Protein AF-A0AAN8K5N6-F1 (afdb_monomer_lite)

Sequence (172 aa):
MDDNCRLLAFDNDFKFLNELKLFLRSTLQKYSQGFSRPQKETSEEFTKKLWDFDRELIGELPRQKYIIAYVTGEREHGGNWGNLVLCNSPEAIEEWKAFHYHSRAITEISPQAYTHIRIHRGTLQEGLASDKFRVTQTIFLDYGAKCTGKFVSRKVEIWTTGESSDYLETEQ

pLDDT: mean 72.14, std 14.3, range [35.66, 88.69]

Structure (mmCIF, N/CA/C/O backbone):
data_AF-A0AAN8K5N6-F1
#
_entry.id   AF-A0AAN8K5N6-F1
#
loop_
_atom_site.group_PDB
_atom_site.id
_atom_site.type_symbol
_atom_site.label_atom_id
_atom_site.label_alt_id
_atom_site.label_comp_id
_atom_site.label_asym_id
_atom_site.label_entity_id
_atom_site.label_seq_id
_atom_site.pdbx_PDB_ins_code
_atom_site.Cartn_x
_atom_site.Cartn_y
_atom_site.Cartn_z
_atom_site.occupancy
_atom_site.B_iso_or_equiv
_atom_site.auth_seq_id
_atom_site.auth_comp_id
_atom_site.auth_asym_id
_atom_site.auth_atom_id
_atom_site.pdbx_PDB_model_num
ATOM 1 N N . MET A 1 1 ? -17.831 -10.071 -8.806 1.00 36.66 1 MET A N 1
ATOM 2 C CA . MET A 1 1 ? -16.570 -9.915 -8.058 1.00 36.66 1 MET A CA 1
ATOM 3 C C . MET A 1 1 ? -15.743 -11.059 -8.561 1.00 36.66 1 MET A C 1
ATOM 5 O O . MET A 1 1 ? -16.032 -12.188 -8.189 1.00 36.66 1 MET A O 1
ATOM 9 N N . ASP A 1 2 ? -14.910 -10.763 -9.546 1.00 36.16 2 ASP A N 1
ATOM 10 C CA . ASP A 1 2 ? -14.157 -11.777 -10.274 1.00 36.16 2 ASP A CA 1
ATOM 11 C C . ASP A 1 2 ? -13.136 -12.432 -9.338 1.00 36.16 2 ASP A C 1
ATOM 13 O O . ASP A 1 2 ? -12.763 -11.854 -8.312 1.00 36.16 2 ASP A O 1
ATOM 17 N N . ASP A 1 3 ? -12.698 -13.638 -9.686 1.00 46.56 3 ASP A N 1
ATOM 18 C CA . ASP A 1 3 ? -11.814 -14.515 -8.901 1.00 46.56 3 ASP A CA 1
ATOM 19 C C . ASP A 1 3 ? -10.387 -13.951 -8.652 1.00 46.56 3 ASP A C 1
ATOM 21 O O . ASP A 1 3 ? -9.485 -14.674 -8.232 1.00 46.56 3 ASP A O 1
ATOM 25 N N . ASN A 1 4 ? -10.159 -12.649 -8.866 1.00 51.12 4 ASN A N 1
ATOM 26 C CA . ASN A 1 4 ? -8.836 -12.014 -8.894 1.00 51.12 4 ASN A CA 1
ATOM 27 C C . ASN A 1 4 ? -8.429 -11.300 -7.587 1.00 51.12 4 ASN A C 1
ATOM 29 O O . ASN A 1 4 ? -7.364 -10.685 -7.534 1.00 51.12 4 ASN A O 1
ATOM 33 N N . CYS A 1 5 ? -9.233 -11.360 -6.519 1.00 48.91 5 CYS A N 1
ATOM 34 C CA . CYS A 1 5 ? -8.860 -10.789 -5.217 1.00 48.91 5 CYS A CA 1
ATOM 35 C C . CYS A 1 5 ? -8.153 -11.821 -4.328 1.00 48.91 5 CYS A C 1
ATOM 37 O O . CYS A 1 5 ? -8.732 -12.854 -3.989 1.00 48.91 5 CYS A O 1
ATOM 39 N N . ARG A 1 6 ? -6.940 -11.504 -3.860 1.00 61.12 6 ARG A N 1
ATOM 40 C CA . ARG A 1 6 ? -6.241 -12.281 -2.825 1.00 61.12 6 ARG A CA 1
ATOM 41 C C . ARG A 1 6 ? -6.392 -11.580 -1.477 1.00 61.12 6 ARG A C 1
ATOM 43 O O . ARG A 1 6 ? -5.900 -10.471 -1.276 1.00 61.12 6 ARG A O 1
ATOM 50 N N . LEU A 1 7 ? -7.092 -12.240 -0.557 1.00 62.97 7 LEU A N 1
ATOM 51 C CA . LEU A 1 7 ? -7.280 -11.797 0.822 1.00 62.97 7 LEU A CA 1
ATOM 52 C C . LEU A 1 7 ? -6.396 -12.624 1.752 1.00 62.97 7 LEU A C 1
ATOM 54 O O . LEU A 1 7 ? -6.579 -13.836 1.854 1.00 62.97 7 LEU A O 1
ATOM 58 N N . LEU A 1 8 ? -5.499 -11.953 2.470 1.00 59.59 8 LEU A N 1
ATOM 59 C CA . LEU A 1 8 ? -4.800 -12.512 3.619 1.00 59.59 8 LEU A CA 1
ATOM 60 C C . LEU A 1 8 ? -5.280 -11.781 4.863 1.00 59.59 8 LEU A C 1
ATOM 62 O O . LEU A 1 8 ? -4.984 -10.606 5.071 1.00 59.59 8 LEU A O 1
ATOM 66 N N . ALA A 1 9 ? -6.065 -12.482 5.667 1.00 61.38 9 ALA A N 1
ATOM 67 C CA . ALA A 1 9 ? -6.475 -12.034 6.983 1.00 61.38 9 ALA A CA 1
ATOM 68 C C . ALA A 1 9 ? -5.775 -12.918 8.012 1.00 61.38 9 ALA A C 1
ATOM 70 O O . ALA A 1 9 ? -5.763 -14.141 7.876 1.00 61.38 9 ALA A O 1
ATOM 71 N N . PHE A 1 10 ? -5.167 -12.283 9.007 1.00 60.31 10 PHE A N 1
ATOM 72 C CA . PHE A 1 10 ? -4.418 -12.964 10.063 1.00 60.31 10 PHE A CA 1
ATOM 73 C C . PHE A 1 10 ? -5.287 -13.228 11.300 1.00 60.31 10 PHE A C 1
ATOM 75 O O . PHE A 1 10 ? -4.842 -13.885 12.237 1.00 60.31 10 PHE A O 1
ATOM 82 N N . ASP A 1 11 ? -6.539 -12.761 11.270 1.00 59.28 11 ASP A N 1
ATOM 83 C CA . ASP A 1 11 ? -7.578 -13.087 12.240 1.00 59.28 11 ASP A CA 1
ATOM 84 C C . ASP A 1 11 ? -8.509 -14.180 11.682 1.00 59.28 11 ASP A C 1
ATOM 86 O O . ASP A 1 11 ? -8.993 -14.090 10.549 1.00 59.28 11 ASP A O 1
ATOM 90 N N . ASN A 1 12 ? -8.737 -15.222 12.484 1.00 55.50 12 ASN A N 1
ATOM 91 C CA . ASN A 1 12 ? -9.523 -16.402 12.121 1.00 55.50 12 ASN A CA 1
ATOM 92 C C . ASN A 1 12 ? -11.015 -16.270 12.475 1.00 55.50 12 ASN A C 1
ATOM 94 O O . ASN A 1 12 ? -11.769 -17.227 12.279 1.00 55.50 12 ASN A O 1
ATOM 98 N N . ASP A 1 13 ? -11.470 -15.124 12.993 1.00 69.25 13 ASP A N 1
ATOM 99 C CA . ASP A 1 13 ? -12.895 -14.914 13.248 1.00 69.25 13 ASP A CA 1
ATOM 100 C C . ASP A 1 13 ? -13.690 -14.843 11.926 1.00 69.25 13 ASP A C 1
ATOM 102 O O . ASP A 1 13 ? -13.559 -13.934 11.103 1.00 69.25 13 ASP A O 1
ATOM 106 N N . PHE A 1 14 ? -14.569 -15.823 11.716 1.00 59.84 14 PHE A N 1
ATOM 107 C CA . PHE A 1 14 ? -15.419 -15.914 10.530 1.00 59.84 14 PHE A CA 1
ATOM 108 C C . PHE A 1 14 ? -16.341 -14.695 10.357 1.00 59.84 14 PHE A C 1
ATOM 110 O O . PHE A 1 14 ? -16.651 -14.302 9.227 1.00 59.84 14 PHE A O 1
ATOM 117 N N . LYS A 1 15 ? -16.771 -14.069 11.460 1.00 69.31 15 LYS A N 1
ATOM 118 C CA . LYS A 1 15 ? -17.572 -12.842 11.424 1.00 69.31 15 LYS A CA 1
ATOM 119 C C . LYS A 1 15 ? -16.734 -11.672 10.905 1.00 69.31 15 LYS A C 1
ATOM 121 O O . LYS A 1 15 ? -17.171 -10.982 9.984 1.00 69.31 15 LYS A O 1
ATOM 126 N N . PHE A 1 16 ? -15.509 -11.533 11.412 1.00 70.19 16 PHE A N 1
ATOM 127 C CA . PHE A 1 16 ? -14.533 -10.547 10.948 1.00 70.19 16 PHE A CA 1
ATOM 128 C C . PHE A 1 16 ? -14.246 -10.696 9.447 1.00 70.19 16 PHE A C 1
ATOM 130 O O . PHE A 1 16 ? -14.290 -9.716 8.706 1.00 70.19 16 PHE A O 1
ATOM 137 N N . LEU A 1 17 ? -14.045 -11.925 8.960 1.00 66.12 17 LEU A N 1
ATOM 138 C CA . LEU A 1 17 ? -13.789 -12.187 7.539 1.00 66.12 17 LEU A CA 1
ATOM 139 C C . LEU A 1 17 ? -14.951 -11.767 6.627 1.00 66.12 17 LEU A C 1
ATOM 141 O O . LEU A 1 17 ? -14.721 -11.288 5.514 1.00 66.12 17 LEU A O 1
ATOM 145 N N . ASN A 1 18 ? -16.198 -11.940 7.069 1.00 69.31 18 ASN A N 1
ATOM 146 C CA . ASN A 1 18 ? -17.369 -11.521 6.296 1.00 69.31 18 ASN A CA 1
ATOM 147 C C . ASN A 1 18 ? -17.551 -10.000 6.296 1.00 69.31 18 ASN A C 1
ATOM 149 O O . ASN A 1 18 ? -17.797 -9.425 5.233 1.00 69.31 18 ASN A O 1
ATOM 153 N N . GLU A 1 19 ? -17.380 -9.343 7.444 1.00 71.94 19 GLU A N 1
ATOM 154 C CA . GLU A 1 19 ? -17.414 -7.877 7.544 1.00 71.94 19 GLU A CA 1
ATOM 155 C C . GLU A 1 19 ? -16.298 -7.243 6.708 1.00 71.94 19 GLU A C 1
ATOM 157 O O . GLU A 1 19 ? -16.543 -6.318 5.935 1.00 71.94 19 GLU A O 1
ATOM 162 N N . LEU A 1 20 ? -15.097 -7.822 6.752 1.00 70.06 20 LEU A N 1
ATOM 163 C CA . LEU A 1 20 ? -13.964 -7.402 5.941 1.00 70.06 20 LEU A CA 1
ATOM 164 C C . LEU A 1 20 ? -14.264 -7.513 4.443 1.00 70.06 20 LEU A C 1
ATOM 166 O O . LEU A 1 20 ? -14.022 -6.569 3.696 1.00 70.06 20 LEU A O 1
ATOM 170 N N . LYS A 1 21 ? -14.839 -8.630 3.983 1.00 69.19 21 LYS A N 1
ATOM 171 C CA . LYS A 1 21 ? -15.242 -8.799 2.574 1.00 69.19 21 LYS A CA 1
ATOM 172 C C . LYS A 1 21 ? -16.268 -7.756 2.130 1.00 69.19 21 LYS A C 1
ATOM 174 O O . LYS A 1 21 ? -16.166 -7.249 1.012 1.00 69.19 21 LYS A O 1
ATOM 179 N N . LEU A 1 22 ? -17.249 -7.438 2.976 1.00 69.56 22 LEU A N 1
ATOM 180 C CA . LEU A 1 22 ? -18.259 -6.417 2.684 1.00 69.56 22 LEU A CA 1
ATOM 181 C C . LEU A 1 22 ? -17.634 -5.018 2.623 1.00 69.56 22 LEU A C 1
ATOM 183 O O . LEU A 1 22 ? -17.851 -4.302 1.644 1.00 69.56 22 LEU A O 1
ATOM 187 N N . PHE A 1 23 ? -16.791 -4.678 3.598 1.00 70.38 23 PHE A N 1
ATOM 188 C CA . PHE A 1 23 ? -16.053 -3.419 3.632 1.00 70.38 23 PHE A CA 1
ATOM 189 C C . PHE A 1 23 ? -15.130 -3.257 2.416 1.00 70.38 23 PHE A C 1
ATOM 191 O O . PHE A 1 23 ? -15.095 -2.205 1.778 1.00 70.38 23 PHE A O 1
ATOM 198 N N . LEU A 1 24 ? -14.412 -4.314 2.034 1.00 67.94 24 LEU A N 1
ATOM 199 C CA . LEU A 1 24 ? -13.541 -4.319 0.859 1.00 67.94 24 LEU A CA 1
ATOM 200 C C . LEU A 1 24 ? -14.308 -3.989 -0.419 1.00 67.94 24 LEU A C 1
ATOM 202 O O . LEU A 1 24 ? -13.839 -3.169 -1.208 1.00 67.94 24 LEU A O 1
ATOM 206 N N . ARG A 1 25 ? -15.502 -4.570 -0.599 1.00 66.00 25 ARG A N 1
ATOM 207 C CA . ARG A 1 25 ? -16.363 -4.287 -1.758 1.00 66.00 25 ARG A CA 1
ATOM 208 C C . ARG A 1 25 ? -16.742 -2.811 -1.839 1.00 66.00 25 ARG A C 1
ATOM 210 O O . ARG A 1 25 ? -16.681 -2.240 -2.922 1.00 66.00 25 ARG A O 1
ATOM 217 N N . SER A 1 26 ? -17.097 -2.180 -0.719 1.00 67.25 26 SER A N 1
ATOM 218 C CA . SER A 1 26 ? -17.493 -0.766 -0.710 1.00 67.25 26 SER A CA 1
ATOM 219 C C . SER A 1 26 ? -16.314 0.210 -0.781 1.00 67.25 26 SER A C 1
ATOM 221 O O . SER A 1 26 ? -16.462 1.305 -1.326 1.00 67.25 26 SER A O 1
ATOM 223 N N . THR A 1 27 ? -15.156 -0.159 -0.224 1.00 64.75 27 THR A N 1
ATOM 224 C CA . THR A 1 27 ? -14.038 0.767 0.033 1.00 64.75 27 THR A CA 1
ATOM 225 C C . THR A 1 27 ? -12.955 0.706 -1.040 1.00 64.75 27 THR A C 1
ATOM 227 O O . THR A 1 27 ? -12.495 1.762 -1.481 1.00 64.75 27 THR A O 1
ATOM 230 N N . LEU A 1 28 ? -12.568 -0.483 -1.524 1.00 61.06 28 LEU A N 1
ATOM 231 C CA . LEU A 1 28 ? -11.539 -0.600 -2.572 1.00 61.06 28 LEU A CA 1
ATOM 232 C C . LEU A 1 28 ? -11.962 0.110 -3.860 1.00 61.06 28 LEU A C 1
ATOM 234 O O . LEU A 1 28 ? -11.132 0.737 -4.525 1.00 61.06 28 LEU A O 1
ATOM 238 N N . GLN A 1 29 ? -13.259 0.087 -4.169 1.00 61.38 29 GLN A N 1
ATOM 239 C CA . GLN A 1 29 ? -13.800 0.784 -5.328 1.00 61.38 29 GLN A CA 1
ATOM 240 C C . GLN A 1 29 ? -13.665 2.308 -5.196 1.00 61.38 29 GLN A C 1
ATOM 242 O O . GLN A 1 29 ? -13.357 2.974 -6.181 1.00 61.38 29 GLN A O 1
ATOM 247 N N . LYS A 1 30 ? -13.824 2.855 -3.983 1.00 62.06 30 LYS A N 1
ATOM 248 C CA . LYS A 1 30 ? -13.820 4.303 -3.726 1.00 62.06 30 LYS A CA 1
ATOM 249 C C . LYS A 1 30 ? -12.422 4.896 -3.537 1.00 62.06 30 LYS A C 1
ATOM 251 O O . LYS A 1 30 ? -12.188 6.011 -3.996 1.00 62.06 30 LYS A O 1
ATOM 256 N N . TYR A 1 31 ? -11.504 4.182 -2.879 1.00 56.28 31 TYR A N 1
ATOM 257 C CA . TYR A 1 31 ? -10.278 4.808 -2.364 1.00 56.28 31 TYR A CA 1
ATOM 258 C C . TYR A 1 31 ? -8.972 4.304 -2.982 1.00 56.28 31 TYR A C 1
ATOM 260 O O . TYR A 1 31 ? -8.060 5.103 -3.134 1.00 56.28 31 TYR A O 1
ATOM 268 N N . SER A 1 32 ? -8.837 3.054 -3.423 1.00 53.81 32 SER A N 1
ATOM 269 C CA . SER A 1 32 ? -7.570 2.632 -4.050 1.00 53.81 32 SER A CA 1
ATOM 270 C C . SER A 1 32 ? -7.450 3.219 -5.465 1.00 53.81 32 SER A C 1
ATOM 272 O O . SER A 1 32 ? -8.335 3.000 -6.273 1.00 53.81 32 SER A O 1
ATOM 274 N N . GLN A 1 33 ? -6.418 4.005 -5.790 1.00 52.06 33 GLN A N 1
ATOM 275 C CA . GLN A 1 33 ? -6.128 4.400 -7.180 1.00 52.06 33 GLN A CA 1
ATOM 276 C C . GLN A 1 33 ? -4.618 4.326 -7.418 1.00 52.06 33 GLN A C 1
ATOM 278 O O . GLN A 1 33 ? -3.877 5.237 -7.063 1.00 52.06 33 GLN A O 1
ATOM 283 N N . GLY A 1 34 ? -4.164 3.221 -8.003 1.00 51.09 34 GLY A N 1
ATOM 284 C CA . GLY A 1 34 ? -2.908 3.177 -8.744 1.00 51.09 34 GLY A CA 1
ATOM 285 C C . GLY A 1 34 ? -3.214 3.276 -10.236 1.00 51.09 34 GLY A C 1
ATOM 286 O O . GLY A 1 34 ? -4.305 2.910 -10.669 1.00 51.09 34 GLY A O 1
ATOM 287 N N . PHE A 1 35 ? -2.272 3.781 -11.025 1.00 55.50 35 PHE A N 1
ATOM 288 C CA . PHE A 1 35 ? -2.289 3.580 -12.473 1.00 55.50 35 PHE A CA 1
ATOM 289 C C . PHE A 1 35 ? -1.069 2.735 -12.824 1.00 55.50 35 PHE A C 1
ATOM 291 O O . PHE A 1 35 ? 0.072 3.214 -12.850 1.00 55.50 35 PHE A O 1
ATOM 298 N N . SER A 1 36 ? -1.317 1.443 -13.024 1.00 57.09 36 SER A N 1
ATOM 299 C CA . SER A 1 36 ? -0.298 0.491 -13.456 1.00 57.09 36 SER A CA 1
ATOM 300 C C . SER A 1 36 ? 0.197 0.836 -14.853 1.00 57.09 36 SER A C 1
ATOM 302 O O . SER A 1 36 ? -0.554 1.360 -15.682 1.00 57.09 36 SER A O 1
ATOM 304 N N . ARG A 1 37 ? 1.464 0.524 -15.130 1.00 59.91 37 ARG A N 1
ATOM 305 C CA . ARG A 1 37 ? 1.967 0.578 -16.506 1.00 59.91 37 ARG A CA 1
ATOM 306 C C . ARG A 1 37 ? 1.199 -0.436 -17.369 1.00 59.91 37 ARG A C 1
ATOM 308 O O . ARG A 1 37 ? 0.871 -1.514 -16.868 1.00 59.91 37 ARG A O 1
ATOM 315 N N . PRO A 1 38 ? 0.899 -0.128 -18.646 1.00 57.25 38 PRO A N 1
ATOM 316 C CA . PRO A 1 38 ? 0.272 -1.089 -19.543 1.00 57.25 38 PRO A CA 1
ATOM 317 C C . PRO A 1 38 ? 1.078 -2.391 -19.573 1.00 57.25 38 PRO A C 1
ATOM 319 O O . PRO A 1 38 ? 2.285 -2.375 -19.806 1.00 57.25 38 PRO A O 1
ATOM 322 N N . GLN A 1 39 ? 0.403 -3.525 -19.386 1.00 51.16 39 GLN A N 1
ATOM 323 C CA . GLN A 1 39 ? 1.015 -4.856 -19.255 1.00 51.16 39 GLN A CA 1
ATOM 324 C C . GLN A 1 39 ? 1.911 -5.262 -20.449 1.00 51.16 39 GLN A C 1
ATOM 326 O O . GLN A 1 39 ? 2.732 -6.165 -20.336 1.00 51.16 39 GLN A O 1
ATOM 331 N N . LYS A 1 40 ? 1.797 -4.570 -21.594 1.00 50.62 40 LYS A N 1
ATOM 332 C CA . LYS A 1 40 ? 2.674 -4.743 -22.764 1.00 50.62 40 LYS A CA 1
ATOM 333 C C . LYS A 1 40 ? 4.140 -4.335 -22.534 1.00 50.62 40 LYS A C 1
ATOM 335 O O . LYS A 1 40 ? 4.965 -4.678 -23.372 1.00 50.62 40 LYS A O 1
ATOM 340 N N . GLU A 1 41 ? 4.471 -3.626 -21.454 1.00 59.09 41 GLU A N 1
ATOM 341 C CA . GLU A 1 41 ? 5.829 -3.105 -21.208 1.00 59.09 41 GLU A CA 1
ATOM 342 C C . GLU A 1 41 ? 6.644 -3.892 -20.164 1.00 59.09 41 GLU A C 1
ATOM 344 O O . GLU A 1 41 ? 7.834 -3.628 -19.997 1.00 59.09 41 GLU A O 1
ATOM 349 N N . THR A 1 42 ? 6.053 -4.862 -19.459 1.00 66.94 42 THR A N 1
ATOM 350 C CA . THR A 1 42 ? 6.752 -5.612 -18.399 1.00 66.94 42 THR A CA 1
ATOM 351 C C . THR A 1 42 ? 7.440 -6.864 -18.943 1.00 66.94 42 THR A C 1
ATOM 353 O O . THR A 1 42 ? 6.787 -7.720 -19.536 1.00 66.94 42 THR A O 1
ATOM 356 N N . SER A 1 43 ? 8.750 -7.006 -18.711 1.00 80.25 43 SER A N 1
ATOM 357 C CA . SER A 1 43 ? 9.500 -8.215 -19.076 1.00 80.25 43 SER A CA 1
ATOM 358 C C . SER A 1 43 ? 9.061 -9.440 -18.255 1.00 80.25 43 SER A C 1
ATOM 360 O O . SER A 1 43 ? 8.565 -9.317 -17.128 1.00 80.25 43 SER A O 1
ATOM 362 N N . GLU A 1 44 ? 9.276 -10.647 -18.790 1.00 82.31 44 GLU A N 1
ATOM 363 C CA . GLU A 1 44 ? 9.051 -11.902 -18.050 1.00 82.31 44 GLU A CA 1
ATOM 364 C C . GLU A 1 44 ? 9.886 -11.959 -16.761 1.00 82.31 44 GLU A C 1
ATOM 366 O O . GLU A 1 44 ? 9.402 -12.392 -15.715 1.00 82.31 44 GLU A O 1
ATOM 371 N N . GLU A 1 45 ? 11.120 -11.450 -16.814 1.00 84.88 45 GLU A N 1
ATOM 3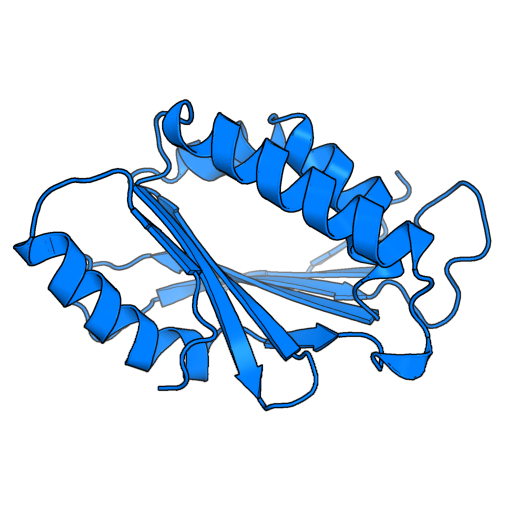72 C CA . GLU A 1 45 ? 12.019 -11.346 -15.663 1.00 84.88 45 GLU A CA 1
ATOM 373 C C . GLU A 1 45 ? 11.426 -10.471 -14.552 1.00 84.88 45 GLU A C 1
ATOM 375 O O . GLU A 1 45 ? 11.393 -10.880 -13.389 1.00 84.88 45 GLU A O 1
ATOM 380 N N . PHE A 1 46 ? 10.897 -9.294 -14.903 1.00 82.88 46 PHE A N 1
ATOM 381 C CA . PHE A 1 46 ? 10.253 -8.415 -13.931 1.00 82.88 46 PHE A CA 1
ATOM 382 C C . PHE A 1 46 ? 8.983 -9.044 -13.356 1.00 82.88 46 PHE A C 1
ATOM 384 O O . PHE A 1 46 ? 8.751 -8.980 -12.151 1.00 82.88 46 PHE A O 1
ATOM 391 N N . THR A 1 47 ? 8.188 -9.707 -14.198 1.00 82.75 47 THR A N 1
ATOM 392 C CA . THR A 1 47 ? 6.975 -10.408 -13.760 1.00 82.75 47 THR A CA 1
ATOM 393 C C . THR A 1 47 ? 7.308 -11.485 -12.731 1.00 82.75 47 THR A C 1
ATOM 395 O O . THR A 1 47 ? 6.665 -11.565 -11.685 1.00 82.75 47 THR A O 1
ATOM 398 N N . LYS A 1 48 ? 8.353 -12.282 -12.980 1.00 86.56 48 LYS A N 1
ATOM 399 C CA . LYS A 1 48 ? 8.843 -13.265 -12.013 1.00 86.56 48 LYS A CA 1
ATOM 400 C C . LYS A 1 48 ? 9.295 -12.590 -10.715 1.00 86.56 48 LYS A C 1
ATOM 402 O O . LYS A 1 48 ? 8.862 -13.003 -9.644 1.00 86.56 48 LYS A O 1
ATOM 407 N N . LYS A 1 49 ? 10.089 -11.518 -10.808 1.00 86.62 49 LYS A N 1
ATOM 408 C CA . LYS A 1 49 ? 10.554 -10.747 -9.645 1.00 86.62 49 LYS A CA 1
ATOM 409 C C . LYS A 1 49 ? 9.394 -10.213 -8.796 1.00 86.62 49 LYS A C 1
ATOM 411 O O . LYS A 1 49 ? 9.456 -10.281 -7.572 1.00 86.62 49 LYS A O 1
ATOM 416 N N . LEU A 1 50 ? 8.340 -9.702 -9.434 1.00 84.25 50 LEU A N 1
ATOM 417 C CA . LEU A 1 50 ? 7.133 -9.217 -8.766 1.00 84.25 50 LEU A CA 1
ATOM 418 C C . LEU A 1 50 ? 6.428 -10.341 -7.993 1.00 84.25 50 LEU A C 1
ATOM 420 O O . LEU A 1 50 ? 6.075 -10.148 -6.832 1.00 84.25 50 LEU A O 1
ATOM 424 N N . TRP A 1 51 ? 6.254 -11.513 -8.607 1.00 84.62 51 TRP A N 1
ATOM 425 C CA . TRP A 1 51 ? 5.607 -12.656 -7.954 1.00 84.62 51 TRP A CA 1
ATOM 426 C C . TRP A 1 51 ? 6.443 -13.279 -6.836 1.00 84.62 51 TRP A C 1
ATOM 428 O O . TRP A 1 51 ? 5.881 -13.723 -5.834 1.00 84.62 51 TRP A O 1
ATOM 438 N N . ASP A 1 52 ? 7.765 -13.323 -6.993 1.00 87.94 52 ASP A N 1
ATOM 439 C CA . ASP A 1 52 ? 8.670 -13.784 -5.940 1.00 87.94 52 ASP A CA 1
ATOM 440 C C . ASP A 1 52 ? 8.603 -12.825 -4.740 1.00 87.94 52 ASP A C 1
ATOM 442 O O . ASP A 1 52 ? 8.416 -13.270 -3.609 1.00 87.94 52 ASP A O 1
ATOM 446 N N . PHE A 1 53 ? 8.614 -11.509 -4.992 1.00 86.94 53 PHE A N 1
ATOM 447 C CA . PHE A 1 53 ? 8.433 -10.494 -3.953 1.00 86.94 53 PHE A CA 1
ATOM 448 C C . PHE A 1 53 ? 7.073 -10.606 -3.243 1.00 86.94 53 PHE A C 1
ATOM 450 O O . PHE A 1 53 ? 7.031 -10.582 -2.015 1.00 86.94 53 PHE A O 1
ATOM 457 N N . ASP A 1 54 ? 5.971 -10.753 -3.991 1.00 83.94 54 ASP A N 1
ATOM 458 C CA . ASP A 1 54 ? 4.625 -10.957 -3.428 1.00 83.94 54 ASP A CA 1
ATOM 459 C C . ASP A 1 54 ? 4.608 -12.172 -2.492 1.00 83.94 54 ASP A C 1
ATOM 461 O O . ASP A 1 54 ? 4.170 -12.083 -1.349 1.00 83.94 54 ASP A O 1
ATOM 465 N N . ARG A 1 55 ? 5.182 -13.299 -2.926 1.00 85.69 55 ARG A N 1
ATOM 466 C CA . ARG A 1 55 ? 5.244 -14.524 -2.122 1.00 85.69 55 ARG A CA 1
ATOM 467 C C . ARG A 1 55 ? 6.046 -14.347 -0.834 1.00 85.69 55 ARG A C 1
ATOM 469 O O . ARG A 1 55 ? 5.609 -14.820 0.215 1.00 85.69 55 ARG A O 1
ATOM 476 N N . GLU A 1 56 ? 7.204 -13.695 -0.908 1.00 88.69 56 GLU A N 1
ATOM 477 C CA . GLU A 1 56 ? 8.024 -13.407 0.272 1.00 88.69 56 GLU A CA 1
ATOM 478 C C . GLU A 1 56 ? 7.277 -12.486 1.249 1.00 88.69 56 GLU A C 1
ATOM 480 O O . GLU A 1 56 ? 7.198 -12.783 2.442 1.00 88.69 56 GLU A O 1
ATOM 485 N N . LEU A 1 57 ? 6.657 -11.415 0.741 1.00 84.56 57 LEU A N 1
ATOM 486 C CA . LEU A 1 57 ? 5.874 -10.472 1.540 1.00 84.56 57 LEU A CA 1
ATOM 487 C C . LEU A 1 57 ? 4.734 -11.180 2.281 1.00 84.56 57 LEU A C 1
ATOM 489 O O . LEU A 1 57 ? 4.556 -10.993 3.485 1.00 84.56 57 LEU A O 1
ATOM 493 N N . ILE A 1 58 ? 3.992 -12.029 1.569 1.00 84.31 58 ILE A N 1
ATOM 494 C CA . ILE A 1 58 ? 2.902 -12.841 2.117 1.00 84.31 58 ILE A CA 1
ATOM 495 C C . ILE A 1 58 ? 3.391 -13.764 3.239 1.00 84.31 58 ILE A C 1
ATOM 497 O O . ILE A 1 58 ? 2.690 -13.926 4.236 1.00 84.31 58 ILE A O 1
ATOM 501 N N . GLY A 1 59 ? 4.588 -14.342 3.108 1.00 85.62 59 GLY A N 1
ATOM 502 C CA . GLY A 1 59 ? 5.183 -15.197 4.137 1.00 85.62 59 GLY A CA 1
ATOM 503 C C . GLY A 1 59 ? 5.558 -14.458 5.427 1.00 85.62 59 GLY A C 1
ATOM 504 O O . GLY A 1 59 ? 5.556 -15.057 6.502 1.00 85.62 59 GLY A O 1
ATOM 505 N N . GLU A 1 60 ? 5.850 -13.161 5.342 1.00 85.75 60 GLU A N 1
ATOM 506 C CA . GLU A 1 60 ? 6.302 -12.359 6.484 1.00 85.75 60 GLU A CA 1
ATOM 507 C C . GLU A 1 60 ? 5.190 -11.555 7.158 1.00 85.75 60 GLU A C 1
ATOM 509 O O . GLU A 1 60 ? 5.289 -11.246 8.346 1.00 85.75 60 GLU A O 1
ATOM 514 N N . LEU A 1 61 ? 4.111 -11.239 6.437 1.00 84.38 61 LEU A N 1
ATOM 515 C CA . LEU A 1 61 ? 2.963 -10.512 6.979 1.00 84.38 61 LEU A CA 1
ATOM 516 C C . LEU A 1 61 ? 2.370 -11.125 8.270 1.00 84.38 61 LEU A C 1
ATOM 518 O O . LEU A 1 61 ? 2.108 -10.350 9.188 1.00 84.38 61 LEU A O 1
ATOM 522 N N . PRO A 1 62 ? 2.239 -12.463 8.432 1.00 84.69 62 PRO A N 1
ATOM 523 C CA . PRO A 1 62 ? 1.780 -13.065 9.690 1.00 84.69 62 PRO A CA 1
ATOM 524 C C . PRO A 1 62 ? 2.656 -12.755 10.912 1.00 84.69 62 PRO A C 1
ATOM 526 O O . PRO A 1 62 ? 2.221 -12.946 12.044 1.00 84.69 62 PRO A O 1
ATOM 529 N N . ARG A 1 63 ? 3.907 -12.326 10.706 1.00 84.75 63 ARG A N 1
ATOM 530 C CA . ARG A 1 63 ? 4.841 -11.975 11.788 1.00 84.75 63 ARG A CA 1
ATOM 531 C C . ARG A 1 63 ? 4.718 -10.514 12.219 1.00 84.75 63 ARG A C 1
ATOM 533 O O . ARG A 1 63 ? 5.343 -10.119 13.200 1.00 84.75 63 ARG A O 1
ATOM 540 N N . GLN A 1 64 ? 3.940 -9.710 11.496 1.00 84.69 64 GLN A N 1
ATOM 541 C CA . GLN A 1 64 ? 3.743 -8.298 11.796 1.00 84.69 64 GLN A CA 1
ATOM 542 C C . GLN A 1 64 ? 2.693 -8.146 12.893 1.00 84.69 64 GLN A C 1
ATOM 544 O O . GLN A 1 64 ? 1.534 -8.511 12.722 1.00 84.69 64 GLN A O 1
ATOM 549 N N . LYS A 1 65 ? 3.095 -7.572 14.029 1.00 84.31 65 LYS A N 1
ATOM 550 C CA . LYS A 1 65 ? 2.267 -7.498 15.241 1.00 84.31 65 LYS A CA 1
ATOM 551 C C . LYS A 1 65 ? 0.973 -6.705 15.047 1.00 84.31 65 LYS A C 1
ATOM 553 O O . LYS A 1 65 ? -0.043 -7.018 15.666 1.00 84.31 65 LYS A O 1
ATOM 558 N N . TYR A 1 66 ? 1.026 -5.653 14.234 1.00 87.12 66 TYR A N 1
ATOM 559 C CA . TYR A 1 66 ? -0.069 -4.692 14.127 1.00 87.12 66 TYR A CA 1
ATOM 560 C C . TYR A 1 66 ? -0.879 -4.789 12.830 1.00 87.12 66 TYR A C 1
ATOM 562 O O . TYR A 1 66 ? -1.844 -4.040 12.668 1.00 87.12 66 TYR A O 1
ATOM 570 N N . ILE A 1 67 ? -0.522 -5.691 11.909 1.00 86.19 67 ILE A N 1
ATOM 571 C CA . ILE A 1 67 ? -1.264 -5.891 10.659 1.00 86.19 67 ILE A CA 1
ATOM 572 C C . ILE A 1 67 ? -2.317 -6.972 10.868 1.00 86.19 67 ILE A C 1
ATOM 574 O O . ILE A 1 67 ? -2.005 -8.108 11.201 1.00 86.19 67 ILE A O 1
ATOM 578 N N . ILE A 1 68 ? -3.575 -6.612 10.629 1.00 85.69 68 ILE A N 1
ATOM 579 C CA . ILE A 1 68 ? -4.720 -7.521 10.737 1.00 85.69 68 ILE A CA 1
ATOM 580 C C . ILE A 1 68 ? -5.001 -8.189 9.391 1.00 85.69 68 ILE A C 1
ATOM 582 O O . ILE A 1 68 ? -5.317 -9.377 9.324 1.00 85.69 68 ILE A O 1
ATOM 586 N N . ALA A 1 69 ? -4.900 -7.421 8.305 1.00 84.06 69 ALA A N 1
ATOM 587 C CA . ALA A 1 69 ? -5.142 -7.935 6.967 1.00 84.06 69 ALA A CA 1
ATOM 588 C C . ALA A 1 69 ? -4.339 -7.183 5.908 1.00 84.06 69 ALA A C 1
ATOM 590 O O . ALA A 1 69 ? -4.150 -5.967 5.987 1.00 84.06 69 ALA A O 1
ATOM 591 N N . TYR A 1 70 ? -3.941 -7.924 4.881 1.00 83.88 70 TYR A N 1
ATOM 592 C CA . TYR A 1 70 ? -3.411 -7.408 3.631 1.00 83.88 70 TYR A CA 1
ATOM 593 C C . TYR A 1 70 ? -4.259 -7.961 2.492 1.00 83.88 70 TYR A C 1
ATOM 595 O O . TYR A 1 70 ? -4.461 -9.171 2.365 1.00 83.88 70 TYR A O 1
ATOM 603 N N . VAL A 1 71 ? -4.783 -7.068 1.668 1.00 80.44 71 VAL A N 1
ATOM 604 C CA . VAL A 1 71 ? -5.704 -7.429 0.597 1.00 80.44 71 VAL A CA 1
ATOM 605 C C . VAL A 1 71 ? -5.216 -6.799 -0.677 1.00 80.44 71 VAL A C 1
ATOM 607 O O . VAL A 1 71 ? -5.018 -5.589 -0.717 1.00 80.44 71 VAL A O 1
ATOM 610 N N . THR A 1 72 ? -5.065 -7.607 -1.715 1.00 78.62 72 THR A N 1
ATOM 611 C CA . THR A 1 72 ? -4.769 -7.122 -3.057 1.00 78.62 72 THR A CA 1
ATOM 612 C C . THR A 1 72 ? -5.884 -7.534 -4.004 1.00 78.62 72 THR A C 1
ATOM 614 O O . THR A 1 72 ? -6.453 -8.625 -3.889 1.00 78.62 72 THR A O 1
ATOM 617 N N . GLY A 1 73 ? -6.244 -6.637 -4.913 1.00 74.69 73 GLY A N 1
ATOM 618 C CA . GLY A 1 73 ? -7.287 -6.894 -5.890 1.00 74.69 73 GLY A CA 1
ATOM 619 C C . GLY A 1 73 ? -7.118 -6.050 -7.139 1.00 74.69 73 GLY A C 1
ATOM 620 O O . GLY A 1 73 ? -6.744 -4.876 -7.075 1.00 74.69 73 GLY A O 1
ATOM 621 N N . GLU A 1 74 ? -7.428 -6.664 -8.274 1.00 72.88 74 GLU A N 1
ATOM 622 C CA . GLU A 1 74 ? -7.578 -5.965 -9.542 1.00 72.88 74 GLU A CA 1
ATOM 623 C C . GLU A 1 74 ? -8.898 -5.175 -9.526 1.00 72.88 74 GLU A C 1
ATOM 625 O O . GLU A 1 74 ? -9.958 -5.704 -9.186 1.00 72.88 74 GLU A O 1
ATOM 630 N N . ARG A 1 75 ? -8.831 -3.880 -9.842 1.00 64.81 75 ARG A N 1
ATOM 631 C CA . ARG A 1 75 ? -9.990 -2.972 -9.834 1.00 64.81 75 ARG A CA 1
ATOM 632 C C . ARG A 1 75 ? -10.751 -2.990 -11.151 1.00 64.81 75 ARG A C 1
ATOM 634 O O . ARG A 1 75 ? -11.975 -2.907 -11.152 1.00 64.81 75 ARG A O 1
ATOM 641 N N . GLU A 1 76 ? -10.012 -3.052 -12.250 1.00 66.38 76 GLU A N 1
ATOM 642 C CA . GLU A 1 76 ? -10.514 -3.069 -13.620 1.00 66.38 76 GLU A CA 1
ATOM 643 C C . GLU A 1 76 ? -9.669 -4.059 -14.414 1.00 66.38 76 GLU A C 1
ATOM 645 O O . GLU A 1 76 ? -8.449 -4.102 -14.232 1.00 66.38 76 GLU A O 1
ATOM 650 N N . HIS A 1 77 ? -10.308 -4.827 -15.300 1.00 64.00 77 HIS A N 1
ATOM 651 C CA . HIS A 1 77 ? -9.600 -5.725 -16.203 1.00 64.00 77 HIS A CA 1
ATOM 652 C C . HIS A 1 77 ? -8.543 -4.959 -17.000 1.00 64.00 77 HIS A C 1
ATOM 654 O O . HIS A 1 77 ? -8.868 -4.053 -17.767 1.00 64.00 77 HIS A O 1
ATOM 660 N N . GLY A 1 78 ? -7.280 -5.345 -16.829 1.00 63.19 78 GLY A N 1
ATOM 661 C CA . GLY A 1 78 ? -6.154 -4.694 -17.503 1.00 63.19 78 GLY A CA 1
ATOM 662 C C . GLY A 1 78 ? -4.994 -4.342 -16.581 1.00 63.19 78 GLY A C 1
ATOM 663 O O . GLY A 1 78 ? -4.114 -3.580 -16.979 1.00 63.19 78 GLY A O 1
ATOM 664 N N . GLY A 1 79 ? -4.972 -4.892 -15.365 1.00 64.69 79 GLY A N 1
ATOM 665 C CA . GLY A 1 79 ? -3.833 -4.793 -14.469 1.00 64.69 79 GLY A CA 1
ATOM 666 C C . GLY A 1 79 ? -3.828 -3.554 -13.589 1.00 64.69 79 GLY A C 1
ATOM 667 O O . GLY A 1 79 ? -2.759 -3.197 -13.108 1.00 64.69 79 GLY A O 1
ATOM 668 N N . ASN A 1 80 ? -4.962 -2.892 -13.343 1.00 68.88 80 ASN A N 1
ATOM 669 C CA . ASN A 1 80 ? -5.035 -1.851 -12.314 1.00 68.88 80 ASN A CA 1
ATOM 670 C C . ASN A 1 80 ? -5.208 -2.495 -10.930 1.00 68.88 80 ASN A C 1
ATOM 672 O O . ASN A 1 80 ? -6.303 -2.945 -10.591 1.00 68.88 80 ASN A O 1
ATOM 676 N N . TRP A 1 81 ? -4.138 -2.534 -10.135 1.00 73.69 81 TRP A N 1
ATOM 677 C CA . TRP A 1 81 ? -4.124 -3.194 -8.828 1.00 73.69 81 TRP A CA 1
ATOM 678 C C . TRP A 1 81 ? -4.238 -2.190 -7.683 1.00 73.69 81 TRP A C 1
ATOM 680 O O . TRP A 1 81 ? -3.623 -1.122 -7.689 1.00 73.69 81 TRP A O 1
ATOM 690 N N . GLY A 1 82 ? -5.024 -2.557 -6.673 1.00 74.38 82 GLY A N 1
ATOM 691 C CA . GLY A 1 82 ? -5.149 -1.830 -5.418 1.00 74.38 82 GLY A CA 1
ATOM 692 C C . GLY A 1 82 ? -4.828 -2.733 -4.235 1.00 74.38 82 GLY A C 1
ATOM 693 O O . GLY A 1 82 ? -5.223 -3.898 -4.214 1.00 74.38 82 GLY A O 1
ATOM 694 N N . ASN A 1 83 ? -4.155 -2.166 -3.233 1.00 80.56 83 ASN A N 1
ATOM 695 C CA . ASN A 1 83 ? -3.8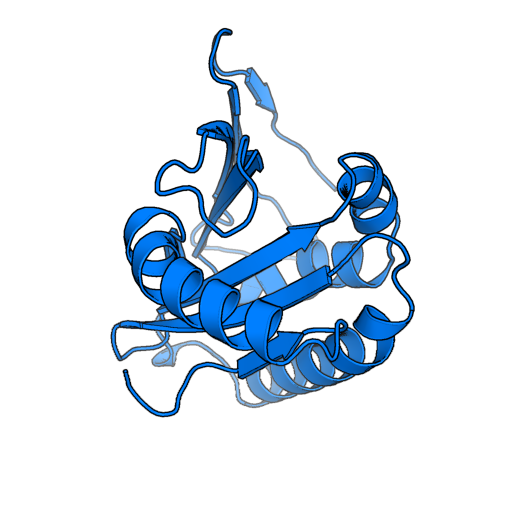82 -2.844 -1.973 1.00 80.56 83 ASN A CA 1
ATOM 696 C C . ASN A 1 83 ? -4.616 -2.140 -0.825 1.00 80.56 83 ASN A C 1
ATOM 698 O O . ASN A 1 83 ? -4.612 -0.910 -0.744 1.00 80.56 83 ASN A O 1
ATOM 702 N N . LEU A 1 84 ? -5.211 -2.918 0.078 1.00 82.50 84 LEU A N 1
ATOM 703 C CA . LEU A 1 84 ? -5.682 -2.462 1.382 1.00 82.50 84 LEU A CA 1
ATOM 704 C C . LEU A 1 84 ? -4.861 -3.146 2.470 1.00 82.50 84 LEU A C 1
ATOM 706 O O . LEU A 1 84 ? -4.793 -4.372 2.523 1.00 82.50 84 LEU A O 1
ATOM 710 N N . VAL A 1 85 ? -4.303 -2.343 3.370 1.00 84.56 85 VAL A N 1
ATOM 711 C CA . VAL A 1 85 ? -3.661 -2.828 4.592 1.00 84.56 85 VAL A CA 1
ATOM 712 C C . VAL A 1 85 ? -4.487 -2.343 5.771 1.00 84.56 85 VAL A C 1
ATOM 714 O O . VAL A 1 85 ? -4.726 -1.143 5.912 1.00 84.56 85 VAL A O 1
ATOM 717 N N . LEU A 1 86 ? -4.955 -3.277 6.592 1.00 86.25 86 LEU A N 1
ATOM 718 C CA . LEU A 1 86 ? -5.669 -2.979 7.824 1.00 86.25 86 LEU A CA 1
ATOM 719 C C . LEU A 1 86 ? -4.761 -3.225 9.010 1.00 86.25 86 LEU A C 1
ATOM 721 O O . LEU A 1 86 ? -4.190 -4.307 9.154 1.00 86.25 86 LEU A O 1
ATOM 725 N N . CYS A 1 87 ? -4.693 -2.225 9.876 1.00 87.56 87 CYS A N 1
ATOM 726 C CA . CYS A 1 87 ? -3.873 -2.251 11.070 1.00 87.56 87 CYS A CA 1
ATOM 727 C C . CYS A 1 87 ? -4.746 -2.048 12.308 1.00 87.56 87 CYS A C 1
ATOM 729 O O . CYS A 1 87 ? -5.709 -1.282 12.265 1.00 87.56 87 CYS A O 1
ATOM 731 N N . ASN A 1 88 ? -4.394 -2.701 13.415 1.00 87.31 88 ASN A N 1
ATOM 732 C CA . ASN A 1 88 ? -5.064 -2.498 14.708 1.00 87.31 88 ASN A CA 1
ATOM 733 C C . ASN A 1 88 ? -4.543 -1.258 15.452 1.00 87.31 88 ASN A C 1
ATOM 735 O O . ASN A 1 88 ? -5.170 -0.826 16.414 1.00 87.31 88 ASN A O 1
ATOM 739 N N . SER A 1 89 ? -3.420 -0.689 15.001 1.00 85.38 89 SER A N 1
ATOM 740 C CA . SER A 1 89 ? -2.718 0.397 15.678 1.00 85.38 89 SER A CA 1
ATOM 741 C C . SER A 1 89 ? -2.063 1.350 14.673 1.00 85.38 89 SER A C 1
ATOM 743 O O . SER A 1 89 ? -1.558 0.891 13.643 1.00 85.38 89 SER A O 1
ATOM 745 N N . PRO A 1 90 ? -2.019 2.670 14.934 1.00 80.62 90 PRO A N 1
ATOM 746 C CA . PRO A 1 90 ? -1.281 3.615 14.095 1.00 80.62 90 PRO A CA 1
ATOM 747 C C . PRO A 1 90 ? 0.239 3.366 14.087 1.00 80.62 90 PRO A C 1
ATOM 749 O O . PRO A 1 90 ? 0.890 3.692 13.095 1.00 80.62 90 PRO A O 1
ATOM 752 N N . GLU A 1 91 ? 0.789 2.750 15.137 1.00 83.75 91 GLU A N 1
ATOM 753 C CA . GLU A 1 91 ? 2.194 2.332 15.269 1.00 83.75 91 GLU A CA 1
ATOM 754 C C . GLU A 1 91 ? 2.605 1.332 14.184 1.00 83.75 91 GLU A C 1
ATOM 756 O O . GLU A 1 91 ? 3.771 1.295 13.794 1.00 83.75 91 GLU A O 1
ATOM 761 N N . ALA A 1 92 ? 1.639 0.589 13.627 1.00 84.44 92 ALA A N 1
ATOM 762 C CA . ALA A 1 92 ? 1.858 -0.325 12.511 1.00 84.44 92 ALA A CA 1
ATOM 763 C C . ALA A 1 92 ? 2.566 0.345 11.337 1.00 84.44 92 ALA A C 1
ATOM 765 O O . ALA A 1 92 ? 3.320 -0.299 10.624 1.00 84.44 92 ALA A O 1
ATOM 766 N N . ILE A 1 93 ? 2.314 1.637 11.117 1.00 80.06 93 ILE A N 1
ATOM 767 C CA . ILE A 1 93 ? 2.877 2.368 9.983 1.00 80.06 93 ILE A CA 1
ATOM 768 C C . ILE A 1 93 ? 4.364 2.636 10.188 1.00 80.06 93 ILE A C 1
ATOM 770 O O . ILE A 1 93 ? 5.124 2.561 9.227 1.00 80.06 93 ILE A O 1
ATOM 774 N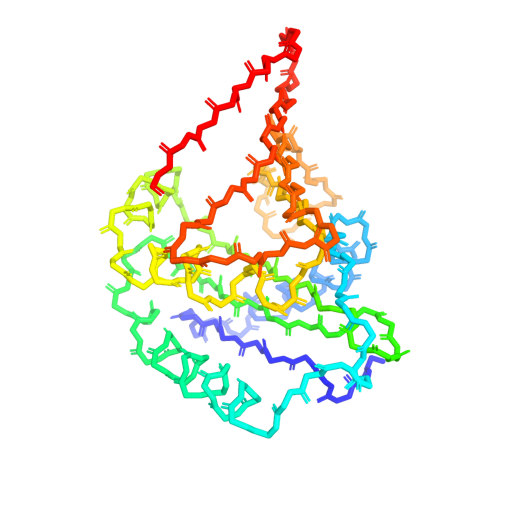 N . GLU A 1 94 ? 4.790 2.918 11.417 1.00 82.12 94 GLU A N 1
ATOM 775 C CA . GLU A 1 94 ? 6.208 3.130 11.710 1.00 82.12 94 GLU A CA 1
ATOM 776 C C . GLU A 1 94 ? 6.976 1.803 11.671 1.00 82.12 94 GLU A C 1
ATOM 778 O O . GLU A 1 94 ? 8.045 1.739 11.063 1.00 82.12 94 GLU A O 1
ATOM 783 N N . GLU A 1 95 ? 6.394 0.713 12.186 1.00 82.56 95 GLU A N 1
ATOM 784 C CA . GLU A 1 95 ? 6.972 -0.629 12.013 1.00 82.56 95 GLU A CA 1
ATOM 785 C C . GLU A 1 95 ? 7.032 -1.039 10.536 1.00 82.56 95 GLU A C 1
ATOM 787 O O . GLU A 1 95 ? 8.056 -1.537 10.068 1.00 82.56 95 GLU A O 1
ATOM 792 N N . TRP A 1 96 ? 5.976 -0.759 9.769 1.00 80.06 96 TRP A N 1
ATOM 793 C CA . TRP A 1 96 ? 5.933 -1.059 8.341 1.00 80.06 96 TRP A CA 1
ATOM 794 C C . TRP A 1 96 ? 6.976 -0.273 7.550 1.00 80.06 96 TRP A C 1
ATOM 796 O O . TRP A 1 96 ? 7.607 -0.824 6.655 1.00 80.06 96 TRP A O 1
ATOM 806 N N . LYS A 1 97 ? 7.221 0.996 7.890 1.00 78.06 97 LYS A N 1
ATOM 807 C CA . LYS A 1 97 ? 8.297 1.783 7.269 1.00 78.06 97 LYS A CA 1
ATOM 808 C C . LYS A 1 97 ? 9.681 1.214 7.571 1.00 78.06 97 LYS A C 1
ATOM 8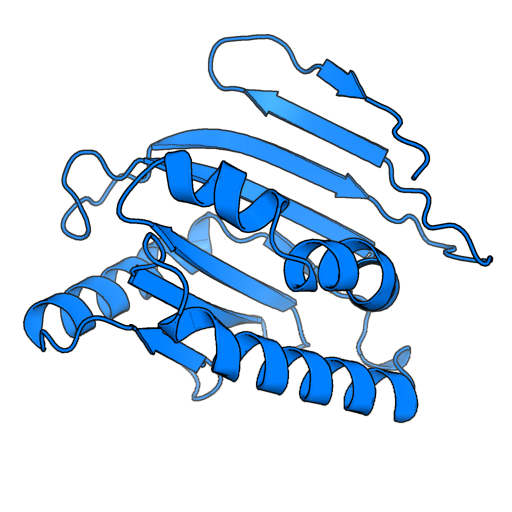10 O O . LYS A 1 97 ? 10.535 1.239 6.690 1.00 78.06 97 LYS A O 1
ATOM 815 N N . ALA A 1 98 ? 9.896 0.720 8.790 1.00 80.38 98 ALA A N 1
ATOM 816 C CA . ALA A 1 98 ? 11.153 0.098 9.207 1.00 80.38 98 ALA A CA 1
ATOM 817 C C . ALA A 1 98 ? 11.343 -1.319 8.632 1.00 80.38 98 ALA A C 1
ATOM 819 O O . ALA A 1 98 ? 12.441 -1.878 8.677 1.00 80.38 98 ALA A O 1
ATOM 820 N N . PHE A 1 99 ? 10.287 -1.912 8.078 1.00 81.06 99 PHE A N 1
ATOM 821 C CA . PHE A 1 99 ? 10.318 -3.250 7.520 1.00 81.06 99 PHE A CA 1
ATOM 822 C C . PHE A 1 99 ? 11.084 -3.283 6.192 1.00 81.06 99 PHE A C 1
ATOM 824 O O . PHE A 1 99 ? 10.722 -2.628 5.218 1.00 81.06 99 PHE A O 1
ATOM 831 N N . HIS A 1 100 ? 12.139 -4.094 6.113 1.00 79.56 100 HIS A N 1
ATOM 832 C CA . HIS A 1 100 ? 13.025 -4.119 4.943 1.00 79.56 100 HIS A CA 1
ATOM 833 C C . HIS A 1 100 ? 12.314 -4.464 3.617 1.00 79.56 100 HIS A C 1
ATOM 835 O O . HIS A 1 100 ? 12.728 -3.983 2.560 1.00 79.56 100 HIS A O 1
ATOM 841 N N . TYR A 1 101 ? 11.222 -5.239 3.646 1.00 82.12 101 TYR A N 1
ATOM 842 C CA . TYR A 1 101 ? 10.413 -5.500 2.450 1.00 82.12 101 TYR A CA 1
ATOM 843 C C . TYR A 1 101 ? 9.681 -4.260 1.951 1.00 82.12 101 TYR A C 1
ATOM 845 O O . TYR A 1 101 ? 9.518 -4.110 0.745 1.00 82.12 101 TYR A O 1
ATOM 853 N N . HIS A 1 102 ? 9.272 -3.353 2.839 1.00 79.94 102 HIS A N 1
ATOM 854 C CA . HIS A 1 102 ? 8.677 -2.086 2.429 1.00 79.94 102 HIS A CA 1
ATOM 855 C C . HIS A 1 102 ? 9.698 -1.228 1.671 1.00 79.94 102 HIS A C 1
ATOM 857 O O . HIS A 1 102 ? 9.389 -0.706 0.599 1.00 79.94 102 HIS A O 1
ATOM 863 N N . SER A 1 103 ? 10.944 -1.168 2.153 1.00 79.94 103 SER A N 1
ATOM 864 C CA . SER A 1 103 ? 12.034 -0.493 1.438 1.00 79.94 103 SER A CA 1
ATOM 865 C C . SER A 1 103 ? 12.296 -1.127 0.069 1.00 79.94 103 SER A C 1
ATOM 867 O O . SER A 1 103 ? 12.333 -0.407 -0.925 1.00 79.94 103 SER A O 1
ATOM 869 N N . ARG A 1 104 ? 12.376 -2.465 -0.017 1.00 82.31 104 ARG A N 1
ATOM 870 C CA . ARG A 1 104 ? 12.510 -3.193 -1.298 1.00 82.31 104 ARG A CA 1
ATOM 871 C C . ARG A 1 104 ? 11.326 -2.944 -2.238 1.00 82.31 104 ARG A C 1
ATOM 873 O O . ARG A 1 104 ? 11.525 -2.751 -3.435 1.00 82.31 104 ARG A O 1
ATOM 880 N N . ALA A 1 105 ? 10.095 -2.901 -1.723 1.00 83.19 105 ALA A N 1
ATOM 881 C CA . ALA A 1 105 ? 8.914 -2.586 -2.527 1.00 83.19 105 ALA A CA 1
ATOM 882 C C . ALA A 1 105 ? 9.030 -1.197 -3.158 1.00 83.19 105 ALA A C 1
ATOM 884 O O . ALA A 1 105 ? 8.682 -1.017 -4.324 1.00 83.19 105 ALA A O 1
ATOM 885 N N . ILE A 1 106 ? 9.517 -0.220 -2.394 1.00 81.56 106 ILE A N 1
ATOM 886 C CA . ILE A 1 106 ? 9.701 1.160 -2.838 1.00 81.56 106 ILE A CA 1
ATOM 887 C C . ILE A 1 106 ? 10.802 1.275 -3.893 1.00 81.56 106 ILE A C 1
ATOM 889 O O . ILE A 1 106 ? 10.599 1.957 -4.895 1.00 81.56 106 ILE A O 1
ATOM 893 N N . THR A 1 107 ? 11.951 0.640 -3.674 1.00 80.81 107 THR A N 1
ATOM 894 C CA . THR A 1 107 ? 13.145 0.847 -4.505 1.00 80.81 107 THR A CA 1
ATOM 895 C C . THR A 1 107 ? 13.198 -0.079 -5.714 1.00 80.81 107 THR A C 1
ATOM 897 O O . THR A 1 107 ? 13.693 0.310 -6.766 1.00 80.81 107 THR A O 1
ATOM 900 N N . GLU A 1 108 ? 12.684 -1.304 -5.605 1.00 82.88 108 GLU A N 1
ATOM 901 C CA . GLU A 1 108 ? 12.887 -2.323 -6.635 1.00 82.88 108 GLU A CA 1
ATOM 902 C C . GLU A 1 108 ? 11.634 -2.651 -7.443 1.00 82.88 108 GLU A C 1
ATOM 904 O O . GLU A 1 108 ? 11.750 -2.993 -8.621 1.00 82.88 108 GLU A O 1
ATOM 909 N N . ILE A 1 109 ? 10.453 -2.589 -6.823 1.00 85.25 109 ILE A N 1
ATOM 910 C CA . ILE A 1 109 ? 9.203 -3.072 -7.427 1.00 85.25 109 ILE A CA 1
ATOM 911 C C . ILE A 1 109 ? 8.353 -1.912 -7.941 1.00 85.25 109 ILE A C 1
ATOM 913 O O . ILE A 1 109 ? 8.005 -1.863 -9.121 1.00 85.25 109 ILE A O 1
ATOM 917 N N . SER A 1 110 ? 8.048 -0.955 -7.067 1.00 83.12 110 SER A N 1
ATOM 918 C CA . SER A 1 110 ? 7.125 0.151 -7.342 1.00 83.12 110 SER A CA 1
ATOM 919 C C . SER A 1 110 ? 7.473 0.976 -8.590 1.00 83.12 110 SER A C 1
ATOM 921 O O . SER A 1 110 ? 6.560 1.224 -9.376 1.00 83.12 110 SER A O 1
ATOM 923 N N . PRO A 1 111 ? 8.743 1.353 -8.842 1.00 81.88 111 PRO A N 1
ATOM 924 C CA . PRO A 1 111 ? 9.095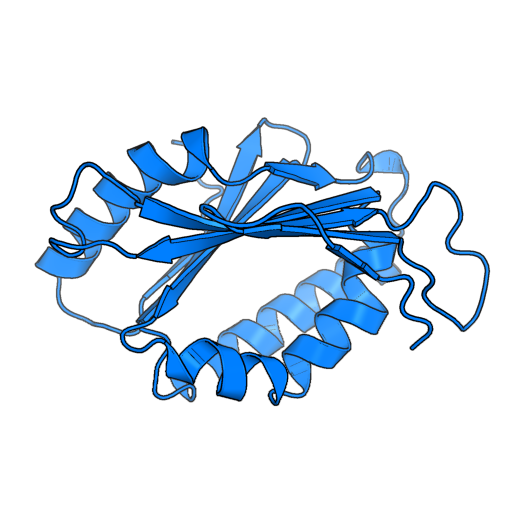 2.204 -9.985 1.00 81.88 111 PRO A CA 1
ATOM 925 C C . PRO A 1 111 ? 8.907 1.507 -11.338 1.00 81.88 111 PRO A C 1
ATOM 927 O O . PRO A 1 111 ? 8.674 2.150 -12.360 1.00 81.88 111 PRO A O 1
ATOM 930 N N . GLN A 1 112 ? 9.015 0.176 -11.343 1.00 80.12 112 GLN A N 1
ATOM 931 C CA . GLN A 1 112 ? 8.860 -0.654 -12.536 1.00 80.12 112 GLN A CA 1
ATOM 932 C C . GLN A 1 112 ? 7.401 -1.084 -12.751 1.00 80.12 112 GLN A C 1
ATOM 934 O O . GLN A 1 112 ? 6.976 -1.247 -13.891 1.00 80.12 112 GLN A O 1
ATOM 939 N N . ALA A 1 113 ? 6.623 -1.242 -11.675 1.00 79.25 113 ALA A N 1
ATOM 940 C CA . ALA A 1 113 ? 5.218 -1.647 -11.744 1.00 79.25 113 ALA A CA 1
ATOM 941 C C . ALA A 1 113 ? 4.257 -0.473 -12.008 1.00 79.25 113 ALA A C 1
ATOM 943 O O . ALA A 1 113 ? 3.239 -0.638 -12.686 1.00 79.25 113 ALA A O 1
ATOM 944 N N . TYR A 1 114 ? 4.568 0.716 -11.488 1.00 78.62 114 TYR A N 1
ATOM 945 C CA . TYR A 1 114 ? 3.647 1.849 -11.484 1.00 78.62 114 TYR A CA 1
ATOM 946 C C . TYR A 1 114 ? 4.245 3.071 -12.175 1.00 78.62 114 TYR A C 1
ATOM 948 O O . TYR A 1 114 ? 5.449 3.313 -12.149 1.00 78.62 114 TYR A O 1
ATOM 956 N N . THR A 1 115 ? 3.372 3.861 -12.798 1.00 78.25 115 THR A N 1
ATOM 957 C CA . THR A 1 115 ? 3.705 5.248 -13.159 1.00 78.25 115 THR A CA 1
ATOM 958 C C . THR A 1 115 ? 3.378 6.171 -11.994 1.00 78.25 115 THR A C 1
ATOM 960 O O . THR A 1 115 ? 4.202 6.984 -11.591 1.00 78.25 115 THR A O 1
ATOM 963 N N . HIS A 1 116 ? 2.203 5.963 -11.397 1.00 80.81 116 HIS A N 1
ATOM 964 C CA . HIS A 1 116 ? 1.690 6.753 -10.292 1.00 80.81 116 HIS A CA 1
ATOM 965 C C . HIS A 1 116 ? 1.091 5.835 -9.226 1.00 80.81 116 HIS A C 1
ATOM 967 O O . HIS A 1 116 ? 0.380 4.874 -9.543 1.00 80.81 116 HIS A O 1
ATOM 973 N N . ILE A 1 117 ? 1.337 6.161 -7.960 1.00 82.94 117 ILE A N 1
ATOM 974 C CA . ILE A 1 117 ? 0.739 5.498 -6.801 1.00 82.94 117 ILE A CA 1
ATOM 975 C C . ILE A 1 117 ? 0.040 6.550 -5.949 1.00 82.94 117 ILE A C 1
ATOM 977 O O . ILE A 1 117 ? 0.612 7.596 -5.648 1.00 82.94 117 ILE A O 1
ATOM 981 N N . ARG A 1 118 ? -1.179 6.243 -5.502 1.00 84.69 118 ARG A N 1
ATOM 982 C CA . ARG A 1 118 ? -1.876 7.016 -4.478 1.00 84.69 118 ARG A CA 1
ATOM 983 C C . ARG A 1 118 ? -2.127 6.156 -3.250 1.00 84.69 118 ARG A C 1
ATOM 985 O O . ARG A 1 118 ? -2.775 5.114 -3.337 1.00 84.69 118 ARG A O 1
ATOM 992 N N . ILE A 1 119 ? -1.633 6.604 -2.102 1.00 85.75 119 ILE A N 1
ATOM 993 C CA . ILE A 1 119 ? -1.767 5.909 -0.821 1.00 85.75 119 ILE A CA 1
ATOM 994 C C . ILE A 1 119 ? -2.664 6.746 0.076 1.00 85.75 119 ILE A C 1
ATOM 996 O O . ILE A 1 119 ? -2.303 7.862 0.440 1.00 85.75 119 ILE A O 1
ATOM 1000 N N . HIS A 1 120 ? -3.819 6.206 0.457 1.00 84.50 120 HIS A N 1
ATOM 1001 C CA . HIS A 1 120 ? -4.669 6.832 1.465 1.00 84.50 120 HIS A CA 1
ATOM 1002 C C . HIS A 1 120 ? -4.437 6.194 2.821 1.00 84.50 120 HIS A C 1
ATOM 1004 O O . HIS A 1 120 ? -4.468 4.973 2.967 1.00 84.50 120 HIS A O 1
ATOM 1010 N N . ARG A 1 121 ? -4.285 7.046 3.824 1.00 87.12 121 ARG A N 1
ATOM 1011 C CA . ARG A 1 121 ? -4.270 6.681 5.231 1.00 87.12 121 ARG A CA 1
ATOM 1012 C C . ARG A 1 121 ? -5.491 7.290 5.892 1.00 87.12 121 ARG A C 1
ATOM 1014 O O . ARG A 1 121 ? -5.888 8.410 5.580 1.00 87.12 121 ARG A O 1
ATOM 1021 N N . GLY A 1 122 ? -6.076 6.551 6.818 1.00 87.38 122 GLY A N 1
ATOM 1022 C CA . GLY A 1 122 ? -7.252 6.997 7.535 1.00 87.38 122 GLY A CA 1
ATOM 1023 C C . GLY A 1 122 ? -7.596 6.078 8.687 1.00 87.38 122 GLY A C 1
ATOM 1024 O O . GLY A 1 122 ? -6.859 5.140 8.990 1.00 87.38 122 GLY A O 1
ATOM 1025 N N . THR A 1 123 ? -8.724 6.360 9.321 1.00 85.44 123 THR A N 1
ATOM 1026 C CA . THR A 1 123 ? -9.249 5.556 10.421 1.00 85.44 123 THR A CA 1
ATOM 1027 C C . THR A 1 123 ? -10.678 5.117 10.140 1.00 85.44 123 THR A C 1
ATOM 1029 O O . THR A 1 123 ? -11.451 5.802 9.465 1.00 85.44 123 THR A O 1
ATOM 1032 N N . LEU A 1 124 ? -11.016 3.951 10.684 1.00 83.31 124 LEU A N 1
ATOM 1033 C CA . LEU A 1 124 ? -12.376 3.439 10.767 1.00 83.31 124 LEU A CA 1
ATOM 1034 C C . LEU A 1 124 ? -12.854 3.650 12.200 1.00 83.31 124 LEU A C 1
ATOM 1036 O O . LEU A 1 124 ? -12.530 2.860 13.082 1.00 83.31 124 LEU A O 1
ATOM 1040 N N . GLN A 1 125 ? -13.556 4.757 12.451 1.00 74.06 125 GLN A N 1
ATOM 1041 C CA . GLN A 1 125 ? -13.917 5.167 13.816 1.00 74.06 125 GLN A CA 1
ATOM 1042 C C . GLN A 1 125 ? -14.854 4.173 14.519 1.00 74.06 125 GLN A C 1
ATOM 1044 O O . GLN A 1 125 ? -14.810 4.069 15.739 1.00 74.06 125 GLN A O 1
ATOM 1049 N N . GLU A 1 126 ? -15.643 3.416 13.756 1.00 78.69 126 GLU A N 1
ATOM 1050 C CA . GLU A 1 126 ? -16.558 2.379 14.260 1.00 78.69 126 GLU A CA 1
ATOM 1051 C C . GLU A 1 126 ? -16.110 0.965 13.834 1.00 78.69 126 GLU A C 1
ATOM 1053 O O . GLU A 1 126 ? -16.901 0.026 13.777 1.00 78.69 126 GLU A O 1
ATOM 1058 N N . GLY A 1 127 ? -14.824 0.806 13.497 1.00 76.75 127 GLY A N 1
ATOM 1059 C CA . GLY A 1 127 ? -14.273 -0.455 13.002 1.00 76.75 127 GLY A CA 1
ATOM 1060 C C . GLY A 1 127 ? -14.813 -0.852 11.623 1.00 76.75 127 GLY A C 1
ATOM 1061 O O . GLY A 1 127 ? -15.242 -0.009 10.836 1.00 76.75 127 GLY A O 1
ATOM 1062 N N . LEU A 1 128 ? -14.777 -2.151 11.310 1.00 73.62 128 LEU A N 1
ATOM 1063 C CA . LEU A 1 128 ? -15.191 -2.678 9.999 1.00 73.62 128 LEU A CA 1
ATOM 1064 C C . LEU A 1 128 ? -16.690 -2.533 9.707 1.00 73.62 128 LEU A C 1
ATOM 1066 O O . LEU A 1 128 ? -17.083 -2.593 8.544 1.00 73.62 128 LEU A O 1
ATOM 1070 N N . ALA A 1 129 ? -17.511 -2.315 10.736 1.00 73.69 129 ALA A N 1
ATOM 1071 C CA . ALA A 1 129 ? -18.936 -2.044 10.583 1.00 73.69 129 ALA A CA 1
ATOM 1072 C C . ALA A 1 129 ? -19.223 -0.622 10.063 1.00 73.69 129 ALA A C 1
ATOM 1074 O O . ALA A 1 129 ? -20.348 -0.337 9.656 1.00 73.69 129 ALA A O 1
ATOM 1075 N N . SER A 1 130 ? -18.222 0.266 10.067 1.00 69.69 130 SER A N 1
ATOM 1076 C CA . SER A 1 130 ? -18.385 1.644 9.616 1.00 69.69 130 SER A CA 1
ATOM 1077 C C . SER A 1 130 ? -18.561 1.736 8.100 1.00 69.69 130 SER A C 1
ATOM 1079 O O . SER A 1 130 ? -17.796 1.160 7.325 1.00 69.69 130 SER A O 1
ATOM 1081 N N . ASP A 1 131 ? -19.509 2.562 7.665 1.00 65.94 131 ASP A N 1
ATOM 1082 C CA . ASP A 1 131 ? -19.668 2.973 6.267 1.00 65.94 131 ASP A CA 1
ATOM 1083 C C . ASP A 1 131 ? -18.689 4.094 5.862 1.00 65.94 131 ASP A C 1
ATOM 1085 O O . ASP A 1 131 ? -18.582 4.447 4.680 1.00 65.94 131 ASP A O 1
ATOM 1089 N N . LYS A 1 132 ? -17.967 4.660 6.838 1.00 70.62 132 LYS A N 1
ATOM 1090 C CA . LYS A 1 132 ? -17.147 5.862 6.687 1.00 70.62 132 LYS A CA 1
ATOM 1091 C C . LYS A 1 132 ? -15.687 5.579 6.998 1.00 70.62 132 LYS A C 1
ATOM 1093 O O . LYS A 1 132 ? -15.253 5.503 8.145 1.00 70.62 132 LYS A O 1
ATOM 1098 N N . PHE A 1 133 ? -14.894 5.539 5.935 1.00 78.38 133 PHE A N 1
ATOM 1099 C CA . PHE A 1 133 ? -13.450 5.662 6.036 1.00 78.38 133 PHE A CA 1
ATOM 1100 C C . PHE A 1 133 ? -13.067 7.142 6.114 1.00 78.38 133 PHE A C 1
ATOM 1102 O O . PHE A 1 133 ? -13.232 7.889 5.145 1.00 78.38 133 PHE A O 1
ATOM 1109 N N . ARG A 1 134 ? -12.549 7.578 7.267 1.00 83.19 134 ARG A N 1
ATOM 1110 C CA . ARG A 1 134 ? -12.045 8.943 7.423 1.00 83.19 134 ARG A CA 1
ATOM 1111 C C . ARG A 1 134 ? -10.596 8.992 6.968 1.00 83.19 134 ARG A C 1
ATOM 1113 O O . ARG A 1 134 ? -9.693 8.653 7.731 1.00 83.19 134 ARG A O 1
ATOM 1120 N N . VAL A 1 135 ? -10.384 9.438 5.734 1.00 83.75 135 VAL A N 1
ATOM 1121 C CA . VAL A 1 135 ? -9.045 9.742 5.217 1.00 83.75 135 VAL A CA 1
ATOM 1122 C C . VAL A 1 135 ? -8.440 10.858 6.067 1.00 83.75 135 VAL A C 1
ATOM 1124 O O . VAL A 1 135 ? -9.081 11.881 6.289 1.00 83.75 135 VAL A O 1
ATOM 1127 N N . THR A 1 136 ? -7.226 10.644 6.561 1.00 86.88 136 THR A N 1
ATOM 1128 C CA . THR A 1 136 ? -6.434 11.642 7.290 1.00 86.88 136 THR A CA 1
ATOM 1129 C C . THR A 1 136 ? -5.278 12.170 6.452 1.00 86.88 136 THR A C 1
ATOM 1131 O O . THR A 1 136 ? -4.870 13.317 6.623 1.00 86.88 136 THR A O 1
ATOM 1134 N N . GLN A 1 137 ? -4.761 11.343 5.542 1.00 87.00 137 GLN A N 1
ATOM 1135 C CA . GLN A 1 137 ? -3.635 11.681 4.689 1.00 87.00 137 GLN A CA 1
ATOM 1136 C C . GLN A 1 137 ? -3.739 10.960 3.343 1.00 87.00 137 GLN A C 1
ATOM 1138 O O . GLN A 1 137 ? -4.169 9.808 3.272 1.00 87.00 137 GLN A O 1
ATOM 1143 N N . THR A 1 138 ? -3.313 11.628 2.278 1.00 85.94 138 THR A N 1
ATOM 1144 C CA . THR A 1 138 ? -3.082 11.027 0.965 1.00 85.94 138 THR A CA 1
ATOM 1145 C C . THR A 1 138 ? -1.666 11.341 0.514 1.00 85.94 138 THR A C 1
ATOM 1147 O O . THR A 1 138 ? -1.254 12.494 0.546 1.00 85.94 138 THR A O 1
ATOM 1150 N N . ILE A 1 139 ? -0.928 10.318 0.101 1.00 86.44 139 ILE A N 1
ATOM 1151 C CA . ILE A 1 139 ? 0.401 10.453 -0.488 1.00 86.44 139 ILE A CA 1
ATOM 1152 C C . ILE A 1 139 ? 0.276 10.126 -1.971 1.00 86.44 139 ILE A C 1
ATOM 1154 O O . ILE A 1 139 ? -0.223 9.056 -2.327 1.00 86.44 139 ILE A O 1
ATOM 1158 N N . PHE A 1 140 ? 0.736 11.032 -2.821 1.00 84.00 140 PHE A N 1
ATOM 1159 C CA . PHE A 1 140 ? 0.879 10.818 -4.252 1.00 84.00 140 PHE A CA 1
ATOM 1160 C C . PHE A 1 140 ? 2.354 10.589 -4.557 1.00 84.00 140 PHE A C 1
ATOM 1162 O O . PHE A 1 140 ? 3.205 11.372 -4.140 1.00 84.00 140 PHE A O 1
ATOM 1169 N N . LEU A 1 141 ? 2.646 9.501 -5.261 1.00 84.56 141 LEU A N 1
ATOM 1170 C CA . LEU A 1 141 ? 3.973 9.169 -5.758 1.00 84.56 141 LEU A CA 1
ATOM 1171 C C . LEU A 1 141 ? 3.903 9.131 -7.279 1.00 84.56 141 LEU A C 1
ATOM 1173 O O . LEU A 1 141 ? 3.118 8.362 -7.832 1.00 84.56 141 LEU A O 1
ATOM 1177 N N . ASP A 1 142 ? 4.729 9.927 -7.940 1.00 85.19 142 ASP A N 1
ATOM 1178 C CA . ASP A 1 142 ? 4.889 9.917 -9.392 1.00 85.19 142 ASP A CA 1
ATOM 1179 C C . ASP A 1 142 ? 6.325 9.499 -9.721 1.00 85.19 142 ASP A C 1
ATOM 1181 O O . ASP A 1 142 ? 7.279 10.199 -9.379 1.00 85.19 142 ASP A O 1
ATOM 1185 N N . TYR A 1 143 ? 6.473 8.326 -10.337 1.00 77.00 143 TYR A N 1
ATOM 1186 C CA . TYR A 1 143 ? 7.765 7.764 -10.747 1.00 77.00 143 TYR A CA 1
ATOM 1187 C C . TYR A 1 143 ? 8.205 8.251 -12.140 1.00 77.00 143 TYR A C 1
ATOM 1189 O O . TYR A 1 143 ? 9.285 7.893 -12.614 1.00 77.00 143 TYR A O 1
ATOM 1197 N N . GLY A 1 144 ? 7.385 9.068 -12.807 1.00 70.38 144 GLY A N 1
ATOM 1198 C CA . GLY A 1 144 ? 7.635 9.601 -14.136 1.00 70.38 144 GLY A CA 1
ATOM 1199 C C . GLY A 1 144 ? 7.654 8.541 -15.245 1.00 70.38 144 GLY A C 1
ATOM 1200 O O . GLY A 1 144 ? 7.593 7.328 -15.032 1.00 70.38 144 GLY A O 1
ATOM 1201 N N . ALA A 1 145 ? 7.770 9.003 -16.492 1.00 59.41 145 ALA A N 1
ATOM 1202 C CA . ALA A 1 145 ? 7.816 8.123 -17.665 1.00 59.41 145 ALA A CA 1
ATOM 1203 C C . ALA A 1 145 ? 9.166 7.394 -17.840 1.00 59.41 145 ALA A C 1
ATOM 1205 O O . ALA A 1 145 ? 9.249 6.422 -18.590 1.00 59.41 145 ALA A O 1
ATOM 1206 N N . LYS A 1 146 ? 10.235 7.841 -17.167 1.00 54.81 146 LYS A N 1
ATOM 1207 C CA . LYS A 1 146 ? 11.604 7.344 -17.374 1.00 54.81 146 LYS A CA 1
ATOM 1208 C C . LYS A 1 146 ? 12.313 7.078 -16.048 1.00 54.81 146 LYS A C 1
ATOM 1210 O O . LYS A 1 146 ? 13.014 7.941 -15.533 1.00 54.81 146 LYS A O 1
ATOM 1215 N N . CYS A 1 147 ? 12.216 5.852 -15.545 1.00 52.59 147 CYS A N 1
ATOM 1216 C CA . CYS A 1 147 ? 13.199 5.348 -14.590 1.00 52.59 147 CYS A CA 1
ATOM 1217 C C . CYS A 1 147 ? 14.418 4.865 -15.391 1.00 52.59 147 CYS A C 1
ATOM 1219 O O . CYS A 1 147 ? 14.513 3.697 -15.753 1.00 52.59 147 CYS A O 1
ATOM 1221 N N . THR A 1 148 ? 15.318 5.777 -15.757 1.00 49.09 148 THR A N 1
ATOM 1222 C CA . THR A 1 148 ? 16.572 5.437 -16.448 1.00 49.09 148 THR A CA 1
ATOM 1223 C C . THR A 1 148 ? 17.746 5.647 -15.500 1.00 49.09 148 THR A C 1
ATOM 1225 O O . THR A 1 148 ? 18.334 6.724 -15.479 1.00 49.09 148 THR A O 1
ATOM 1228 N N . GLY A 1 149 ? 18.085 4.634 -14.698 1.00 50.56 149 GLY A N 1
ATOM 1229 C CA . GLY A 1 149 ? 19.284 4.656 -13.855 1.00 50.56 149 GLY A CA 1
ATOM 1230 C C . GLY A 1 149 ? 19.204 3.782 -12.601 1.00 50.56 149 GLY A C 1
ATOM 1231 O O . GLY A 1 149 ? 18.157 3.233 -12.279 1.00 50.56 149 GLY A O 1
ATOM 1232 N N . LYS A 1 150 ? 20.336 3.675 -11.885 1.00 55.12 150 LYS A N 1
ATOM 1233 C CA . LYS A 1 150 ? 20.470 2.997 -10.575 1.00 55.12 150 LYS A CA 1
ATOM 1234 C C . LYS A 1 150 ? 19.724 3.700 -9.426 1.00 55.12 150 LYS A C 1
ATOM 1236 O O . LYS A 1 150 ? 19.645 3.131 -8.345 1.00 55.12 150 LYS A O 1
ATOM 1241 N N . PHE A 1 151 ? 19.214 4.910 -9.656 1.00 57.91 151 PHE A N 1
ATOM 1242 C CA . PHE A 1 151 ? 18.538 5.744 -8.665 1.00 57.91 151 PHE A CA 1
ATOM 1243 C C . PHE A 1 151 ? 17.053 5.866 -9.003 1.00 57.91 151 PHE A C 1
ATOM 1245 O O . PHE A 1 151 ? 16.688 6.056 -10.167 1.00 57.91 151 PHE A O 1
ATOM 1252 N N . VAL A 1 152 ? 16.203 5.766 -7.982 1.00 64.69 152 VAL A N 1
ATOM 1253 C CA . VAL A 1 152 ? 14.752 5.914 -8.113 1.00 64.69 152 VAL A CA 1
ATOM 1254 C C . VAL A 1 152 ? 14.390 7.342 -7.733 1.00 64.69 152 VAL A C 1
ATOM 1256 O O . VAL A 1 152 ? 14.286 7.671 -6.557 1.00 64.69 152 VAL A O 1
ATOM 1259 N N . SER A 1 153 ? 14.184 8.195 -8.733 1.00 68.06 153 SER A N 1
ATOM 1260 C CA . SER A 1 153 ? 13.571 9.504 -8.508 1.00 68.06 153 SER A CA 1
ATOM 1261 C C . SER A 1 153 ? 12.052 9.365 -8.557 1.00 68.06 153 SER A C 1
ATOM 1263 O O . SER A 1 153 ? 11.511 8.696 -9.442 1.00 68.06 153 SER A O 1
ATOM 1265 N N . ARG A 1 154 ? 11.365 9.979 -7.593 1.00 78.56 154 ARG A N 1
ATOM 1266 C CA . ARG A 1 154 ? 9.909 10.123 -7.605 1.00 78.56 154 ARG A CA 1
ATOM 1267 C C . ARG A 1 154 ? 9.515 11.466 -7.015 1.00 78.56 154 ARG A C 1
ATOM 1269 O O . ARG A 1 154 ? 10.103 11.908 -6.027 1.00 78.56 154 ARG A O 1
ATOM 1276 N N . LYS A 1 155 ? 8.473 12.075 -7.566 1.00 81.50 155 LYS A N 1
ATOM 1277 C CA . LYS A 1 155 ? 7.828 13.227 -6.941 1.00 81.50 155 LYS A CA 1
ATOM 1278 C C . LYS A 1 155 ? 6.877 12.728 -5.855 1.00 81.50 155 LYS A C 1
ATOM 1280 O O . LYS A 1 155 ? 6.079 11.824 -6.111 1.00 81.50 155 LYS A O 1
ATOM 1285 N N . VAL A 1 156 ? 6.972 13.305 -4.656 1.00 84.06 156 VAL A N 1
ATOM 1286 C CA . VAL A 1 156 ? 6.096 12.993 -3.521 1.00 84.06 156 VAL A CA 1
ATOM 1287 C C . VAL A 1 156 ? 5.269 14.222 -3.169 1.00 84.06 156 VAL A C 1
ATOM 1289 O O . VAL A 1 156 ? 5.807 15.297 -2.913 1.00 84.06 156 VAL A O 1
ATOM 1292 N N . GLU A 1 157 ? 3.952 14.059 -3.142 1.00 83.12 157 GLU A N 1
ATOM 1293 C CA . GLU A 1 157 ? 3.022 15.101 -2.713 1.00 83.12 157 GLU A CA 1
ATOM 1294 C C . GLU A 1 157 ? 2.154 14.562 -1.579 1.00 83.12 157 GLU A C 1
ATOM 1296 O O . GLU A 1 157 ? 1.569 13.481 -1.693 1.00 83.12 157 GLU A O 1
ATOM 1301 N N . ILE A 1 158 ? 2.097 15.289 -0.461 1.00 85.00 158 ILE A N 1
ATOM 1302 C CA . ILE A 1 158 ? 1.389 14.853 0.743 1.00 85.00 158 ILE A CA 1
ATOM 1303 C C . ILE A 1 158 ? 0.234 15.806 1.016 1.00 85.00 158 ILE A C 1
ATOM 1305 O O . ILE A 1 158 ? 0.410 17.012 1.152 1.00 85.00 158 ILE A O 1
ATOM 1309 N N . TRP A 1 159 ? -0.961 15.237 1.110 1.00 83.62 159 TRP A N 1
ATOM 1310 C CA . TRP A 1 159 ? -2.190 15.946 1.428 1.00 83.62 159 TRP A CA 1
ATOM 1311 C C . TRP A 1 159 ? -2.669 15.479 2.789 1.00 83.62 159 TRP A C 1
ATOM 1313 O O . TRP A 1 159 ? -3.031 14.312 2.939 1.00 83.62 159 TRP A O 1
ATOM 1323 N N . THR A 1 160 ? -2.712 16.375 3.767 1.00 84.12 160 THR A N 1
ATOM 1324 C CA . THR A 1 160 ? -3.238 16.081 5.102 1.00 84.12 160 THR A CA 1
ATOM 1325 C C . THR A 1 160 ? -4.553 16.828 5.278 1.00 84.12 160 THR A C 1
ATOM 1327 O O . THR A 1 160 ? -4.639 18.028 5.047 1.00 84.12 160 THR A O 1
ATOM 1330 N N . THR A 1 161 ? -5.623 16.140 5.672 1.00 73.62 161 THR A N 1
ATOM 1331 C CA . THR A 1 161 ? -6.887 16.833 5.980 1.00 73.62 161 THR A CA 1
ATOM 1332 C C . THR A 1 161 ? -6.695 17.742 7.194 1.00 73.62 161 THR A C 1
ATOM 1334 O O . THR A 1 161 ? -6.528 17.238 8.303 1.00 73.62 161 THR A O 1
ATOM 1337 N N . GLY A 1 162 ? -6.745 19.059 6.975 1.00 60.88 162 GLY A N 1
ATOM 1338 C CA . GLY A 1 162 ? -6.639 20.093 8.012 1.00 60.88 162 GLY A CA 1
ATOM 1339 C C . GLY A 1 162 ? -5.452 21.050 7.859 1.00 60.88 162 GLY A C 1
ATOM 1340 O O . GLY A 1 162 ? -5.499 22.124 8.446 1.00 60.88 162 GLY A O 1
ATOM 1341 N N . GLU A 1 163 ? -4.445 20.719 7.044 1.00 46.28 163 GLU A N 1
ATOM 1342 C CA . GLU A 1 163 ? -3.266 21.563 6.791 1.00 46.28 163 GLU A CA 1
ATOM 1343 C C . GLU A 1 163 ? -2.851 21.498 5.306 1.00 46.28 163 GLU A C 1
ATOM 1345 O O . GLU A 1 163 ? -3.111 20.515 4.614 1.00 46.28 163 GLU A O 1
ATOM 1350 N N . SER A 1 164 ? -2.271 22.595 4.804 1.00 38.28 164 SER A N 1
ATOM 1351 C CA . SER A 1 164 ? -1.839 22.794 3.409 1.00 38.28 164 SER A CA 1
ATOM 1352 C C . SER A 1 164 ? -0.859 21.712 2.930 1.00 38.28 164 SER A C 1
ATOM 1354 O O . SER A 1 164 ? -0.082 21.188 3.716 1.00 38.28 164 SER A O 1
ATOM 1356 N N . SER A 1 165 ? -0.881 21.401 1.629 1.00 37.53 165 SER A N 1
ATOM 1357 C CA . SER A 1 165 ? 0.008 20.431 0.976 1.00 37.53 165 SER A CA 1
ATOM 1358 C C . SER A 1 165 ? 1.487 20.810 1.122 1.00 37.53 165 SER A C 1
ATOM 1360 O O . SER A 1 165 ? 1.869 21.905 0.700 1.00 37.53 165 SER A O 1
ATOM 1362 N N . ASP A 1 166 ? 2.309 19.886 1.617 1.00 37.72 166 ASP A N 1
ATOM 1363 C CA . ASP A 1 166 ? 3.770 20.005 1.610 1.00 37.72 166 ASP A CA 1
ATOM 1364 C C . ASP A 1 166 ? 4.347 19.248 0.404 1.00 37.72 166 ASP A C 1
ATOM 1366 O O . ASP A 1 166 ? 4.047 18.069 0.175 1.00 37.72 166 ASP A O 1
ATOM 1370 N N . TYR A 1 167 ? 5.186 19.933 -0.374 1.00 35.66 167 TYR A N 1
ATOM 1371 C CA . TYR A 1 167 ? 5.962 19.342 -1.463 1.00 35.66 167 TYR A CA 1
ATOM 1372 C C . TYR A 1 167 ? 7.316 18.896 -0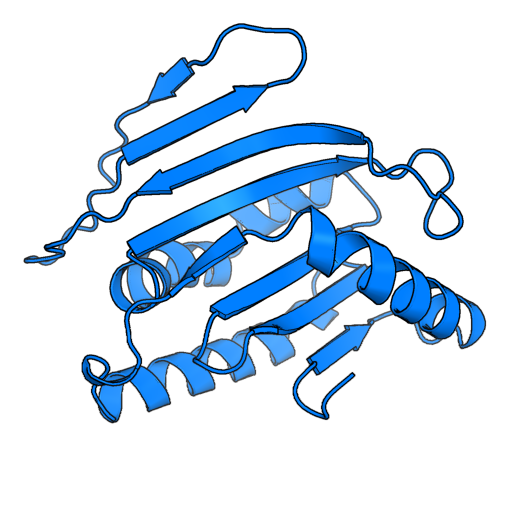.916 1.00 35.66 167 TYR A C 1
ATOM 1374 O O . TYR A 1 167 ? 8.080 19.718 -0.413 1.00 35.66 167 TYR A O 1
ATOM 1382 N N . LEU A 1 168 ? 7.623 17.604 -1.032 1.00 40.59 168 LEU A N 1
ATOM 1383 C CA . LEU A 1 168 ? 8.930 17.060 -0.673 1.00 40.59 168 LEU A CA 1
ATOM 1384 C C . LEU A 1 168 ? 9.504 16.329 -1.886 1.00 40.59 168 LEU A C 1
ATOM 1386 O O . LEU A 1 168 ? 9.014 15.273 -2.285 1.00 40.59 168 LEU A O 1
ATOM 1390 N N . GLU A 1 169 ? 10.559 16.884 -2.475 1.00 36.09 169 GLU A N 1
ATOM 1391 C CA . GLU A 1 169 ? 11.431 16.124 -3.366 1.00 36.09 169 GLU A CA 1
ATOM 1392 C C . GLU A 1 169 ? 12.390 15.317 -2.491 1.00 36.09 169 GLU A C 1
ATOM 1394 O O . GLU A 1 169 ? 13.172 15.874 -1.723 1.00 36.09 169 GLU A O 1
ATOM 1399 N N . THR A 1 170 ? 12.291 13.990 -2.553 1.00 40.22 170 THR A N 1
ATOM 1400 C CA . THR A 1 170 ? 13.203 13.100 -1.831 1.00 40.22 170 THR A CA 1
ATOM 1401 C C . THR A 1 170 ? 14.048 12.330 -2.830 1.00 40.22 170 THR A C 1
ATOM 1403 O O . THR A 1 170 ? 13.518 11.481 -3.549 1.00 40.22 170 THR A O 1
ATOM 1406 N N . GLU A 1 171 ? 15.351 12.596 -2.843 1.00 35.84 171 GLU A N 1
ATOM 1407 C CA . GLU A 1 171 ? 16.350 11.691 -3.412 1.00 35.84 171 GLU A CA 1
ATOM 1408 C C . GLU A 1 171 ? 16.648 10.597 -2.370 1.00 35.84 171 GLU A C 1
ATOM 1410 O O . GLU A 1 171 ? 16.914 10.911 -1.207 1.00 35.84 171 GLU A O 1
ATOM 1415 N N . GLN A 1 172 ? 16.536 9.320 -2.754 1.00 48.09 172 GLN A N 1
ATOM 1416 C CA . GLN A 1 172 ? 16.886 8.163 -1.916 1.00 48.09 172 GLN A CA 1
ATOM 1417 C C . GLN A 1 172 ? 17.844 7.231 -2.653 1.00 48.09 172 GLN A C 1
ATOM 1419 O O . GLN A 1 172 ? 17.612 6.974 -3.858 1.00 48.09 172 GLN A O 1
#

Organism: Patella caerulea (NCBI:txid87958)

Foldseek 3Di:
DDPFKDKDFLDPPPVVVVLVVVLCVLPVLPPFFFDWDQPVPDDPVLVVVQVVLVVVCSVCQNVQPFWGIWMKGDNDPGQGIGIDTDGPDPVSVVVCVVDVSNVCCVQPNDLRTGQKGKDWDFDDPPPSVDPDTGTQKIWIWGQHPDPDDNWGWIWIWMDGVPDDIDTDGDTD

Secondary structure (DSSP, 8-state):
--TT-EEEES---HHHHHHHHHHHHHHHHHH-EEEEPPGGG--HHHHHHHHHHHHHHHHHGGG-TTEEEEEEEEEETTTEEEEEEEESSTTHHHHHHHSHHHHHIIIIIHHHHEEEEEEEEEEETTGGG-S-EEEEEEEEEE--S---SSS--EEEEEEETTEEEEEEEE--

Radius of gyration: 16.37 Å; chains: 1; bounding box: 40×39×38 Å